Protein AF-A0AA96FNT0-F1 (afdb_monomer_lite)

pLDDT: mean 72.24, std 16.37, range [41.44, 94.25]

Sequence (68 aa):
MQRAAEIGARTDGRHNATAREILVELAGLVASGAVEIPIAAVYPLDRVADAFAELEQRHIRGKIAPAP

Radius of gyration: 14.96 Å; chains: 1; bounding box: 36×28×34 Å

Secondary structure (DSSP, 8-state):
-TTTGGGT-------STHHHHHHHHHHHHHHTTSS---EEEEEEGGGHHHHHHHHTTS---SEEEEE-

Structure (mmCIF, N/CA/C/O backbone):
data_AF-A0AA96FNT0-F1
#
_entry.id   AF-A0AA96FNT0-F1
#
loop_
_atom_site.group_PDB
_atom_site.id
_atom_site.type_symbol
_atom_site.label_atom_id
_atom_site.label_alt_id
_atom_site.label_comp_id
_atom_site.label_asym_id
_atom_site.label_entity_id
_atom_site.label_seq_id
_atom_site.pdbx_PDB_ins_code
_atom_site.Cartn_x
_atom_site.Cartn_y
_atom_site.Cartn_z
_atom_site.occupancy
_atom_site.B_iso_or_equiv
_atom_site.auth_seq_id
_atom_site.auth_comp_id
_atom_site.auth_asym_id
_atom_site.auth_atom_id
_atom_site.pdbx_PDB_model_num
ATOM 1 N N . MET A 1 1 ? 13.678 22.041 2.462 1.00 49.78 1 MET A N 1
ATOM 2 C CA . MET A 1 1 ? 14.095 21.749 1.071 1.00 49.78 1 MET A CA 1
ATOM 3 C C . MET A 1 1 ? 15.375 20.904 0.991 1.00 49.78 1 MET A C 1
ATOM 5 O O . MET A 1 1 ? 15.511 20.143 0.050 1.00 49.78 1 MET A O 1
ATOM 9 N N . GLN A 1 2 ? 16.293 20.974 1.966 1.00 42.03 2 GLN A N 1
ATOM 10 C CA . GLN A 1 2 ? 17.668 20.464 1.810 1.00 42.03 2 GLN A CA 1
ATOM 11 C C . GLN A 1 2 ? 17.863 18.935 1.933 1.00 42.03 2 GLN A C 1
ATOM 13 O O . GLN A 1 2 ? 18.826 18.419 1.389 1.00 42.03 2 GLN A O 1
ATOM 18 N N . ARG A 1 3 ? 16.941 18.186 2.562 1.00 41.44 3 ARG A N 1
ATOM 19 C CA . ARG A 1 3 ? 17.098 16.727 2.774 1.00 41.44 3 ARG A CA 1
ATOM 20 C C . ARG A 1 3 ? 16.652 15.838 1.609 1.00 41.44 3 ARG A C 1
ATOM 22 O O . ARG A 1 3 ? 16.996 14.670 1.600 1.00 41.44 3 ARG A O 1
ATOM 29 N N . ALA A 1 4 ? 15.872 16.342 0.651 1.00 47.53 4 ALA A N 1
ATOM 30 C CA . ALA A 1 4 ? 15.363 15.513 -0.452 1.00 47.53 4 ALA A CA 1
ATOM 31 C C . ALA A 1 4 ? 16.451 15.197 -1.498 1.00 47.53 4 ALA A C 1
ATOM 33 O O . ALA A 1 4 ? 16.474 14.107 -2.064 1.00 47.53 4 ALA A O 1
ATOM 34 N N . ALA A 1 5 ? 17.389 16.125 -1.706 1.00 46.72 5 ALA A N 1
ATOM 35 C CA . ALA A 1 5 ? 18.471 15.977 -2.676 1.00 46.72 5 ALA A CA 1
ATOM 36 C C . ALA A 1 5 ? 19.540 14.956 -2.241 1.00 46.72 5 ALA A C 1
ATOM 38 O O . ALA A 1 5 ? 20.113 14.280 -3.087 1.00 46.72 5 ALA A O 1
ATOM 39 N N . GLU A 1 6 ? 19.769 14.798 -0.933 1.00 42.59 6 GLU A N 1
ATOM 40 C CA . GLU A 1 6 ? 20.789 13.884 -0.385 1.00 42.59 6 GLU A CA 1
ATOM 41 C C . GLU A 1 6 ? 20.415 12.396 -0.523 1.00 42.59 6 GLU A C 1
ATOM 43 O O . GLU A 1 6 ? 21.282 11.532 -0.463 1.00 42.59 6 GLU A O 1
ATOM 48 N N . ILE A 1 7 ? 19.133 12.099 -0.755 1.00 54.38 7 ILE A N 1
ATOM 49 C CA . ILE A 1 7 ? 18.574 10.741 -0.903 1.00 54.38 7 ILE A CA 1
ATOM 50 C C . ILE A 1 7 ? 18.066 10.459 -2.326 1.00 54.38 7 ILE A C 1
ATOM 52 O O . ILE A 1 7 ? 17.408 9.450 -2.555 1.00 54.38 7 ILE A O 1
ATOM 56 N N . GLY A 1 8 ? 18.336 11.348 -3.292 1.00 47.19 8 GLY A N 1
ATOM 57 C CA . GLY A 1 8 ? 17.850 11.198 -4.672 1.00 47.19 8 GLY A CA 1
ATOM 58 C C . GLY A 1 8 ? 16.322 11.273 -4.804 1.00 47.19 8 GLY A C 1
ATOM 59 O O . GLY A 1 8 ? 15.762 10.855 -5.817 1.00 47.19 8 GLY A O 1
ATOM 60 N N . ALA A 1 9 ? 15.627 11.801 -3.791 1.00 52.62 9 ALA A N 1
ATOM 61 C CA . ALA A 1 9 ? 14.174 11.869 -3.776 1.00 52.62 9 ALA A CA 1
ATOM 62 C C . ALA A 1 9 ? 13.693 12.964 -4.740 1.00 52.62 9 ALA A C 1
ATOM 64 O O . ALA A 1 9 ? 13.831 14.160 -4.477 1.00 52.62 9 ALA A O 1
ATOM 65 N N . ARG A 1 10 ? 13.116 12.551 -5.872 1.00 56.09 10 ARG A N 1
ATOM 66 C CA . ARG A 1 10 ? 12.530 13.458 -6.868 1.00 56.09 10 ARG A CA 1
ATOM 67 C C . ARG A 1 10 ? 11.178 13.977 -6.366 1.00 56.09 10 ARG A C 1
ATOM 69 O O . ARG A 1 10 ? 10.302 13.187 -6.028 1.00 56.09 10 ARG A O 1
ATOM 76 N N . THR A 1 11 ? 10.998 15.298 -6.330 1.00 53.44 11 THR A N 1
ATOM 77 C CA . THR A 1 11 ? 9.776 15.959 -5.822 1.00 53.44 11 THR A CA 1
ATOM 78 C C . THR A 1 11 ? 8.891 16.559 -6.923 1.00 53.44 11 THR A C 1
ATOM 80 O O . THR A 1 11 ? 8.008 17.362 -6.626 1.00 53.44 11 THR A O 1
ATOM 83 N N . ASP A 1 12 ? 9.113 16.205 -8.192 1.00 56.22 12 ASP A N 1
ATOM 84 C CA . ASP A 1 12 ? 8.364 16.771 -9.319 1.00 56.22 12 ASP A CA 1
ATOM 85 C C . ASP A 1 12 ? 6.959 16.166 -9.432 1.00 56.22 12 ASP A C 1
ATOM 87 O O . ASP A 1 12 ? 6.719 15.168 -10.109 1.00 56.22 12 ASP A O 1
ATOM 91 N N . GLY A 1 13 ? 5.996 16.815 -8.779 1.00 49.06 13 GLY A N 1
ATOM 92 C CA . GLY A 1 13 ? 4.574 16.620 -9.038 1.00 49.06 13 GLY A CA 1
ATOM 93 C C . GLY A 1 13 ? 4.144 17.391 -10.284 1.00 49.06 13 GLY A C 1
ATOM 94 O O . GLY A 1 13 ? 3.659 18.517 -10.174 1.00 49.06 13 GLY A O 1
ATOM 95 N N . ARG A 1 14 ? 4.294 16.816 -11.484 1.00 46.56 14 ARG A N 1
ATOM 96 C CA . ARG A 1 14 ? 3.646 17.366 -12.688 1.00 46.56 14 ARG A CA 1
ATOM 97 C C . ARG A 1 14 ? 3.080 16.286 -13.603 1.00 46.56 14 ARG A C 1
ATOM 99 O O . ARG A 1 14 ? 3.751 15.335 -13.978 1.00 46.56 14 ARG A O 1
ATOM 106 N N . HIS A 1 15 ? 1.819 16.498 -13.967 1.00 52.53 15 HIS A N 1
ATOM 107 C CA . HIS A 1 15 ? 1.000 15.679 -14.850 1.00 52.53 15 HIS A CA 1
ATOM 108 C C . HIS A 1 15 ? 1.521 15.768 -16.296 1.00 52.53 15 HIS A C 1
ATOM 110 O O . HIS A 1 15 ? 1.169 16.701 -17.014 1.00 52.53 15 HIS A O 1
ATOM 116 N N . ASN A 1 16 ? 2.372 14.836 -16.727 1.00 50.16 16 ASN A N 1
ATOM 117 C CA . ASN A 1 16 ? 2.615 14.538 -18.144 1.00 50.16 16 ASN A CA 1
ATOM 118 C C . ASN A 1 16 ? 3.101 1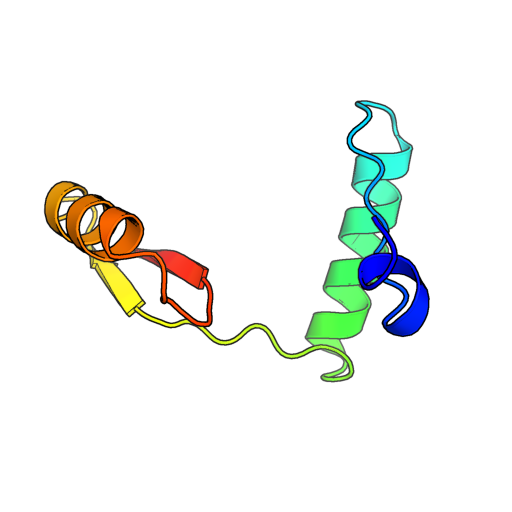3.076 -18.300 1.00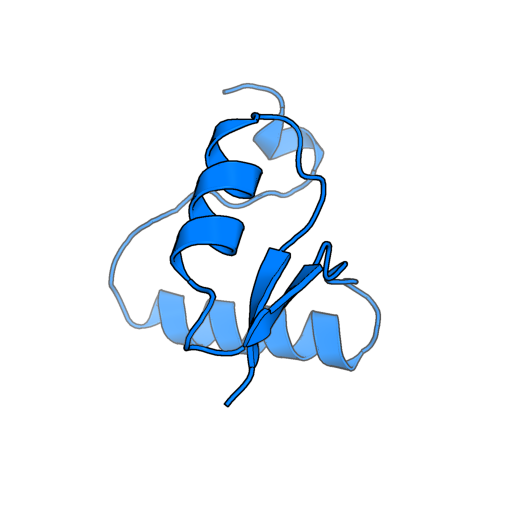 50.16 16 ASN A C 1
ATOM 120 O O . ASN A 1 16 ? 3.241 12.378 -17.298 1.00 50.16 16 ASN A O 1
ATOM 124 N N . ALA A 1 17 ? 3.307 12.599 -19.535 1.00 52.12 17 ALA A N 1
ATOM 125 C CA . ALA A 1 17 ? 3.801 11.255 -19.877 1.00 52.12 17 ALA A CA 1
ATOM 126 C C . ALA A 1 17 ? 4.994 10.751 -19.024 1.00 52.12 17 ALA A C 1
ATOM 128 O O . ALA A 1 17 ? 5.093 9.548 -18.775 1.00 52.12 17 ALA A O 1
ATOM 129 N N . THR A 1 18 ? 5.810 11.660 -18.479 1.00 59.38 18 THR A N 1
ATOM 130 C CA . THR A 1 18 ? 6.869 11.387 -17.498 1.00 59.38 18 THR A CA 1
ATOM 131 C C . THR A 1 18 ? 6.361 10.667 -16.254 1.00 59.38 18 THR A C 1
ATOM 133 O O . THR A 1 18 ? 7.070 9.827 -15.720 1.00 59.38 18 THR A O 1
ATOM 136 N N . ALA A 1 19 ? 5.128 10.914 -15.801 1.00 70.12 19 ALA A N 1
ATOM 137 C CA . ALA A 1 19 ? 4.558 10.235 -14.639 1.00 70.12 19 ALA A CA 1
ATOM 138 C C . ALA A 1 19 ? 4.414 8.722 -14.869 1.00 70.12 19 ALA A C 1
ATOM 140 O O . ALA A 1 19 ? 4.627 7.938 -13.947 1.00 70.12 19 ALA A O 1
ATOM 141 N N . ARG A 1 20 ? 4.097 8.296 -16.102 1.00 80.38 20 A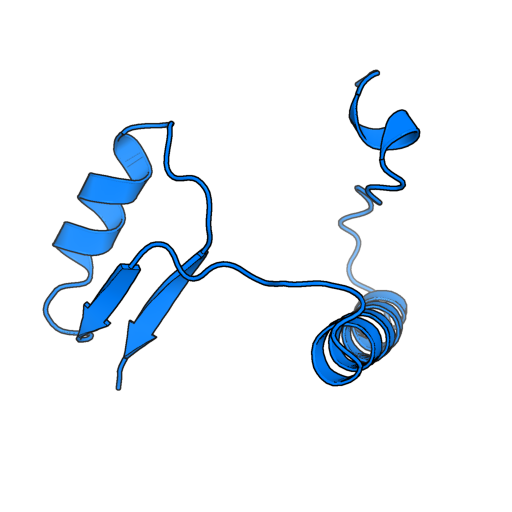RG A N 1
ATOM 142 C CA . ARG A 1 20 ? 4.015 6.871 -16.453 1.00 80.38 20 ARG A CA 1
ATOM 143 C C . ARG A 1 20 ? 5.401 6.248 -16.535 1.00 80.38 20 ARG A C 1
ATOM 145 O O . ARG A 1 20 ? 5.599 5.168 -15.996 1.00 80.38 20 ARG A O 1
ATOM 152 N N . GLU A 1 21 ? 6.336 6.908 -17.209 1.00 79.00 21 GLU A N 1
ATOM 153 C CA . GLU A 1 21 ? 7.710 6.415 -17.366 1.00 79.00 21 GLU A CA 1
ATOM 154 C C . GLU A 1 21 ? 8.407 6.286 -16.007 1.0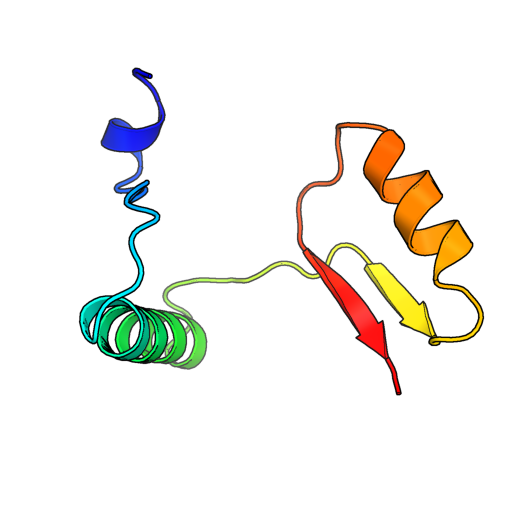0 79.00 21 GLU A C 1
ATOM 156 O O . GLU A 1 21 ? 8.967 5.237 -15.702 1.00 79.00 21 GLU A O 1
ATOM 161 N N . ILE A 1 22 ? 8.252 7.294 -15.144 1.00 83.75 22 ILE A N 1
ATOM 162 C CA . ILE A 1 22 ? 8.735 7.276 -13.759 1.00 83.75 22 ILE A CA 1
ATOM 163 C C . ILE A 1 22 ? 8.076 6.143 -12.964 1.00 83.75 22 ILE A C 1
ATOM 165 O O . ILE A 1 22 ? 8.752 5.454 -12.205 1.00 83.75 22 ILE A O 1
ATOM 169 N N . LEU A 1 23 ? 6.767 5.915 -13.130 1.00 84.94 23 LEU A N 1
ATOM 170 C CA . LEU A 1 23 ? 6.080 4.819 -12.443 1.00 84.94 23 LEU A CA 1
ATOM 171 C C . LEU A 1 23 ? 6.583 3.444 -12.905 1.00 84.94 23 LEU A C 1
ATOM 173 O O . LEU A 1 23 ? 6.722 2.546 -12.079 1.00 84.94 23 LEU A O 1
ATOM 177 N N . VAL A 1 24 ? 6.873 3.279 -14.199 1.00 91.12 24 VAL A N 1
ATOM 178 C CA . VAL A 1 24 ? 7.458 2.045 -14.748 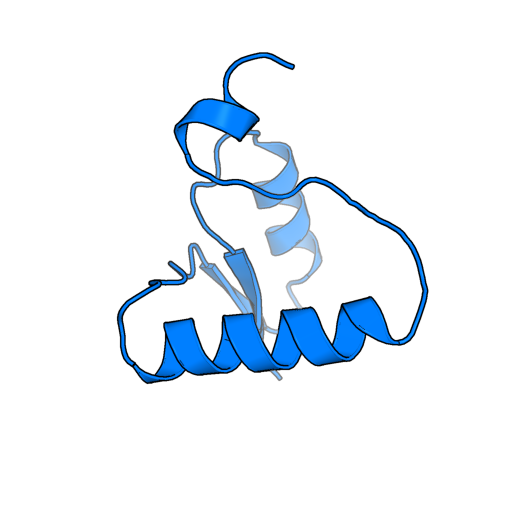1.00 91.12 24 VAL A CA 1
ATOM 179 C C . VAL A 1 24 ? 8.861 1.816 -14.187 1.00 91.12 24 VAL A C 1
ATOM 181 O O . VAL A 1 24 ? 9.169 0.702 -13.768 1.00 91.12 24 VAL A O 1
ATOM 184 N N . GLU A 1 25 ? 9.689 2.858 -14.125 1.00 89.00 25 GLU A N 1
ATOM 185 C CA . GLU A 1 25 ? 11.027 2.788 -13.530 1.00 89.00 25 GLU A CA 1
ATOM 186 C C . GLU A 1 25 ? 10.960 2.404 -12.043 1.00 89.00 25 GLU A C 1
ATOM 188 O O . GLU A 1 25 ? 11.606 1.446 -11.618 1.00 89.00 25 GLU A O 1
ATOM 193 N N . LEU A 1 26 ? 10.107 3.082 -11.266 1.00 87.94 26 LEU A N 1
ATOM 194 C CA . LEU A 1 26 ? 9.868 2.773 -9.853 1.00 87.94 26 LEU A CA 1
ATOM 195 C C . LEU A 1 26 ? 9.389 1.332 -9.661 1.00 87.94 26 LEU A C 1
ATOM 197 O O . LEU A 1 26 ? 9.903 0.631 -8.794 1.00 87.94 26 LEU A O 1
ATOM 201 N N . ALA A 1 27 ? 8.441 0.868 -10.478 1.00 89.88 27 ALA A N 1
ATOM 202 C CA . ALA A 1 27 ? 7.962 -0.509 -10.419 1.00 89.88 27 ALA A CA 1
ATOM 203 C C . ALA A 1 27 ? 9.085 -1.517 -10.708 1.00 89.88 27 ALA A C 1
ATOM 205 O O . ALA A 1 27 ? 9.166 -2.543 -10.035 1.00 89.88 27 ALA A O 1
ATOM 206 N N . GLY A 1 28 ? 9.980 -1.212 -11.654 1.00 91.62 28 GLY A N 1
ATOM 207 C CA . GLY A 1 28 ? 11.162 -2.026 -11.940 1.00 91.62 28 GLY A CA 1
ATOM 208 C C . GLY A 1 28 ? 12.130 -2.115 -10.757 1.00 91.62 28 GLY A C 1
ATOM 209 O O . GLY A 1 28 ? 12.623 -3.199 -10.453 1.00 91.62 28 GLY A O 1
ATOM 210 N N . LEU A 1 29 ? 12.358 -1.005 -10.049 1.00 91.69 29 LEU A N 1
ATOM 211 C CA . LEU A 1 29 ? 13.203 -0.972 -8.848 1.00 91.69 29 LEU A CA 1
ATOM 212 C C . LEU A 1 29 ? 12.593 -1.746 -7.672 1.00 91.69 29 LEU A C 1
ATOM 214 O O . LEU A 1 29 ? 13.316 -2.385 -6.911 1.00 91.69 29 LEU A O 1
ATOM 218 N N . VAL A 1 30 ? 11.266 -1.714 -7.533 1.00 90.75 30 VAL A N 1
ATOM 219 C CA . VAL A 1 30 ? 10.553 -2.519 -6.532 1.00 90.75 30 VAL A CA 1
ATOM 220 C C . VAL A 1 30 ? 10.622 -4.003 -6.888 1.00 90.75 30 VAL A C 1
ATOM 222 O O . VAL A 1 30 ? 10.929 -4.829 -6.035 1.00 90.75 30 VAL A O 1
ATOM 225 N N . ALA A 1 31 ? 10.395 -4.349 -8.158 1.00 92.00 31 ALA A N 1
ATOM 226 C CA . ALA A 1 31 ? 10.434 -5.731 -8.631 1.00 92.00 31 ALA A CA 1
ATOM 227 C C . ALA A 1 31 ? 11.831 -6.363 -8.522 1.00 92.00 31 ALA A C 1
ATOM 229 O O . ALA A 1 31 ? 11.938 -7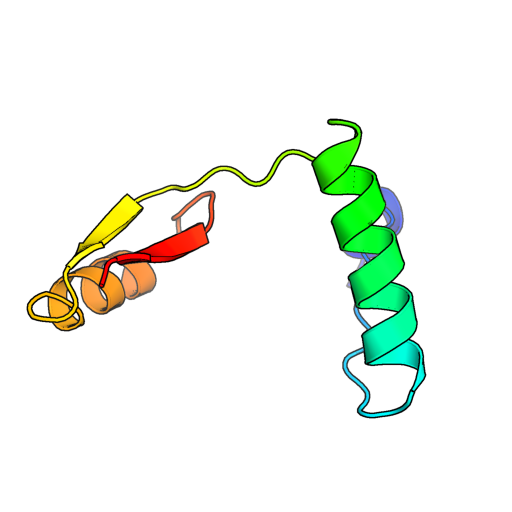.563 -8.279 1.00 92.00 31 ALA A O 1
ATOM 230 N N . SER A 1 32 ? 12.898 -5.574 -8.683 1.00 94.25 32 SER A N 1
ATOM 231 C CA . SER A 1 32 ? 14.279 -6.039 -8.503 1.00 94.25 32 SER A CA 1
ATOM 232 C C . SER A 1 32 ? 14.719 -6.121 -7.037 1.00 94.25 32 SER A C 1
ATOM 234 O O . SER A 1 32 ? 15.806 -6.628 -6.766 1.00 94.25 32 SER A O 1
ATOM 236 N N . GLY A 1 33 ? 13.911 -5.619 -6.096 1.00 90.75 33 GLY A N 1
ATOM 237 C CA . GLY A 1 33 ? 14.269 -5.512 -4.679 1.00 90.75 33 GLY A CA 1
ATOM 238 C C . GLY A 1 33 ? 15.257 -4.383 -4.365 1.00 90.75 33 GLY A C 1
ATOM 239 O O . GLY A 1 33 ? 15.689 -4.254 -3.225 1.00 90.75 33 GLY A O 1
ATOM 240 N N . ALA A 1 34 ? 15.612 -3.544 -5.345 1.00 89.06 34 ALA A N 1
ATOM 241 C CA . ALA A 1 34 ? 16.466 -2.377 -5.126 1.00 89.06 34 ALA A CA 1
ATOM 242 C C . ALA A 1 34 ? 15.762 -1.277 -4.308 1.00 89.06 34 ALA A C 1
ATOM 244 O O . ALA A 1 34 ? 16.424 -0.452 -3.679 1.00 89.06 34 ALA A O 1
ATOM 245 N N . VAL A 1 35 ? 14.424 -1.258 -4.320 1.00 87.56 35 VAL A N 1
ATOM 246 C CA . VAL A 1 35 ? 13.585 -0.373 -3.503 1.00 87.56 35 VAL A CA 1
ATOM 247 C C . VAL A 1 35 ? 12.541 -1.201 -2.760 1.00 87.56 35 VAL A C 1
ATOM 249 O O . VAL A 1 35 ? 11.678 -1.823 -3.373 1.00 87.56 35 VAL A O 1
ATOM 252 N N . GLU A 1 36 ? 12.567 -1.154 -1.431 1.00 87.12 36 GLU A N 1
ATOM 253 C CA . GLU A 1 36 ? 11.548 -1.783 -0.588 1.00 87.12 36 GLU A CA 1
ATOM 254 C C . GLU A 1 36 ? 10.444 -0.784 -0.217 1.00 87.12 36 GLU A C 1
ATOM 256 O O . GLU A 1 36 ? 10.713 0.350 0.188 1.00 87.12 36 GLU A O 1
ATOM 261 N N . ILE A 1 37 ? 9.182 -1.210 -0.328 1.00 83.06 37 ILE A N 1
ATOM 262 C CA . ILE A 1 37 ? 8.019 -0.430 0.111 1.00 83.06 37 ILE A CA 1
ATOM 263 C C . ILE A 1 37 ? 7.447 -1.088 1.371 1.00 83.06 37 ILE A C 1
ATOM 265 O O . ILE A 1 37 ? 6.655 -2.025 1.257 1.00 83.06 37 ILE A O 1
ATOM 269 N N . PRO A 1 38 ? 7.812 -0.620 2.578 1.00 83.50 38 PRO A N 1
ATOM 270 C CA . PRO A 1 38 ? 7.248 -1.162 3.804 1.00 83.50 38 PRO A CA 1
ATOM 271 C C . PRO A 1 38 ? 5.756 -0.820 3.898 1.00 83.50 38 PRO A C 1
ATOM 273 O O . PRO A 1 38 ? 5.356 0.350 3.840 1.00 83.50 38 PRO A O 1
ATOM 276 N N . ILE A 1 39 ? 4.931 -1.853 4.059 1.00 84.19 39 ILE A N 1
ATOM 277 C CA . ILE A 1 39 ? 3.506 -1.716 4.359 1.00 84.19 39 ILE A CA 1
ATOM 278 C C . ILE A 1 39 ? 3.371 -1.599 5.873 1.00 84.19 39 ILE A C 1
ATOM 280 O O . ILE A 1 39 ? 3.665 -2.547 6.596 1.00 84.19 39 ILE A O 1
ATOM 284 N N . ALA A 1 40 ? 2.970 -0.421 6.350 1.00 82.56 40 ALA A N 1
ATOM 285 C CA . ALA A 1 40 ? 2.829 -0.170 7.782 1.00 82.56 40 ALA A CA 1
ATOM 286 C C . ALA A 1 40 ? 1.586 -0.866 8.351 1.00 82.56 40 ALA A C 1
ATOM 288 O O . ALA A 1 40 ? 1.635 -1.412 9.448 1.00 82.56 40 ALA A O 1
ATOM 289 N N . ALA A 1 41 ? 0.494 -0.866 7.583 1.00 80.38 41 ALA A N 1
ATOM 290 C CA . ALA A 1 41 ? -0.761 -1.504 7.948 1.00 80.38 41 ALA A CA 1
ATOM 291 C C . ALA A 1 41 ? -1.632 -1.758 6.707 1.00 80.38 41 ALA A C 1
ATOM 293 O O . ALA A 1 41 ? -1.533 -1.054 5.695 1.00 80.38 41 ALA A O 1
ATOM 294 N N . VAL A 1 42 ? -2.507 -2.759 6.808 1.00 85.94 42 VAL A N 1
ATOM 295 C CA . VAL A 1 42 ? -3.529 -3.088 5.807 1.00 85.94 42 VAL A CA 1
ATOM 296 C C . VAL A 1 42 ? -4.886 -3.058 6.494 1.00 85.94 42 VAL A C 1
ATOM 298 O O . VAL A 1 42 ? -5.072 -3.700 7.529 1.00 85.94 42 VAL A O 1
ATOM 301 N N . TYR A 1 43 ? -5.828 -2.321 5.914 1.00 83.69 43 TYR A N 1
ATOM 302 C CA . TYR A 1 43 ? -7.185 -2.201 6.440 1.00 83.69 43 TYR A CA 1
ATOM 303 C C . TYR A 1 43 ? -8.199 -2.707 5.413 1.00 83.69 43 TYR A C 1
ATOM 305 O O . TYR A 1 43 ? -8.079 -2.351 4.238 1.00 83.69 43 TYR A O 1
ATOM 313 N N . PRO A 1 44 ? -9.198 -3.510 5.825 1.00 87.62 44 PRO A N 1
ATOM 314 C CA . PRO A 1 44 ? -10.348 -3.794 4.972 1.00 87.62 44 PRO A CA 1
ATOM 315 C C . PRO A 1 44 ? -11.129 -2.501 4.682 1.00 87.62 44 PRO A C 1
ATOM 317 O O . PRO A 1 44 ? -11.077 -1.546 5.465 1.00 87.62 44 PRO A O 1
ATOM 320 N N . LEU A 1 45 ? -11.832 -2.450 3.543 1.00 86.69 45 LEU A N 1
ATOM 321 C CA . LEU A 1 45 ? -12.528 -1.240 3.073 1.00 86.69 45 LEU A CA 1
ATOM 322 C C . LEU A 1 45 ? -13.583 -0.698 4.051 1.00 86.69 45 LEU A C 1
ATOM 324 O O . LEU A 1 45 ? -13.843 0.504 4.072 1.00 86.69 45 LEU A O 1
ATOM 328 N N . ASP A 1 46 ? -14.178 -1.550 4.880 1.00 89.25 46 ASP A N 1
ATOM 329 C CA . ASP A 1 46 ? -15.136 -1.154 5.917 1.00 89.25 46 ASP A CA 1
ATOM 330 C C . ASP A 1 46 ? -14.481 -0.434 7.112 1.00 89.25 46 ASP A C 1
ATOM 332 O O . ASP A 1 46 ? -15.166 0.248 7.873 1.00 89.25 46 ASP A O 1
ATOM 336 N N . ARG A 1 47 ? -13.149 -0.505 7.239 1.00 87.75 47 ARG A N 1
ATOM 337 C CA . ARG A 1 47 ? -12.352 0.155 8.286 1.00 87.75 47 ARG A CA 1
ATOM 338 C C . ARG A 1 47 ? -11.469 1.288 7.764 1.00 87.75 47 ARG A C 1
ATOM 340 O O . ARG A 1 47 ? -10.422 1.590 8.335 1.00 87.75 47 ARG A O 1
ATOM 347 N N . VAL A 1 48 ? -11.882 1.956 6.689 1.00 85.56 48 VAL A N 1
ATOM 348 C CA . VAL A 1 48 ? -11.157 3.122 6.148 1.00 85.56 48 VAL A CA 1
ATOM 349 C C . VAL A 1 48 ? -11.019 4.245 7.186 1.00 85.56 48 VAL A C 1
ATOM 351 O O . VAL A 1 48 ? -9.993 4.919 7.213 1.00 85.56 48 VAL A O 1
ATOM 354 N N . ALA A 1 49 ? -11.994 4.428 8.082 1.00 86.25 49 ALA A N 1
ATOM 355 C CA . ALA A 1 49 ? -11.896 5.423 9.154 1.00 86.25 49 ALA A CA 1
ATOM 356 C C . ALA A 1 49 ? -10.701 5.164 10.095 1.00 86.25 49 ALA A C 1
ATOM 358 O O . ALA A 1 49 ? -9.980 6.103 10.428 1.00 86.25 49 ALA A O 1
ATOM 359 N N . ASP A 1 50 ? -10.439 3.901 10.445 1.00 84.69 50 ASP A N 1
ATOM 360 C CA . ASP A 1 50 ? -9.302 3.509 11.289 1.00 84.69 50 ASP A CA 1
ATOM 361 C C . ASP A 1 50 ? -7.966 3.805 10.588 1.00 84.69 50 ASP A C 1
ATOM 363 O O . ASP A 1 50 ? -7.036 4.331 11.200 1.00 84.69 50 ASP A O 1
ATOM 367 N N . ALA A 1 51 ? -7.899 3.553 9.275 1.00 83.31 51 ALA A N 1
ATOM 368 C CA . ALA A 1 51 ? -6.742 3.889 8.447 1.00 83.31 51 ALA A CA 1
ATOM 369 C C . ALA A 1 51 ? -6.437 5.400 8.447 1.00 83.31 51 ALA A C 1
ATOM 371 O O . ALA A 1 51 ? -5.273 5.802 8.512 1.00 83.31 51 ALA A O 1
ATOM 372 N N . PHE A 1 52 ? -7.468 6.251 8.394 1.00 80.19 52 PHE A N 1
ATOM 373 C CA . PHE A 1 52 ? -7.298 7.705 8.481 1.00 80.19 52 PHE A CA 1
ATOM 374 C C . PHE A 1 52 ? -6.903 8.164 9.890 1.00 80.19 52 PHE A C 1
ATOM 376 O O . PHE A 1 52 ? -6.023 9.013 10.021 1.00 80.19 52 PHE A O 1
ATOM 383 N N . ALA A 1 53 ? -7.479 7.572 10.938 1.00 84.75 53 ALA A N 1
ATOM 384 C CA . ALA A 1 53 ? -7.119 7.888 12.319 1.00 84.75 53 ALA A CA 1
ATOM 385 C C . ALA A 1 53 ? -5.645 7.561 12.628 1.00 84.75 53 ALA A C 1
ATOM 387 O O . ALA A 1 53 ? -4.985 8.287 13.371 1.00 84.75 53 ALA A O 1
ATOM 388 N N . GLU A 1 54 ? -5.096 6.495 12.039 1.00 80.12 54 GLU A N 1
ATOM 389 C CA . GLU A 1 54 ? -3.667 6.178 12.138 1.00 80.12 54 GLU A CA 1
ATOM 390 C C . GLU A 1 54 ? -2.798 7.169 11.338 1.00 80.12 54 GLU A C 1
ATOM 392 O O . GLU A 1 54 ? -1.730 7.579 11.803 1.00 80.12 54 GLU A O 1
ATOM 397 N N . LEU A 1 55 ? -3.273 7.634 10.175 1.00 77.50 55 LEU A N 1
ATOM 398 C CA . LEU A 1 55 ? -2.594 8.650 9.355 1.00 77.50 55 LEU A CA 1
ATOM 399 C C . LEU A 1 55 ? -2.412 9.986 10.082 1.00 77.50 55 LEU A C 1
ATOM 401 O O . LEU A 1 55 ? -1.365 10.630 9.958 1.00 77.50 55 LEU A O 1
ATOM 405 N N . GLU A 1 56 ? -3.399 10.389 10.875 1.00 77.31 56 GLU A N 1
ATOM 406 C CA . GLU A 1 56 ? -3.377 11.642 11.631 1.00 77.31 56 GLU A CA 1
ATOM 407 C C . GLU A 1 56 ? -2.317 11.666 12.747 1.00 77.31 56 GLU A C 1
ATOM 409 O O . GLU A 1 56 ? -1.892 12.744 13.171 1.00 77.31 56 GLU A O 1
ATOM 414 N N . GLN A 1 57 ? -1.783 10.508 13.158 1.00 75.50 57 GLN A N 1
ATOM 415 C CA . GLN A 1 57 ? -0.783 10.394 14.232 1.00 75.50 57 GLN A CA 1
ATOM 416 C C . GLN A 1 57 ? 0.649 10.799 13.811 1.00 75.50 57 GLN A C 1
ATOM 418 O O . GLN A 1 57 ? 1.595 10.648 14.585 1.00 75.50 57 GLN A O 1
ATOM 423 N N . ARG A 1 58 ? 0.832 11.362 12.603 1.00 58.97 58 ARG A N 1
ATOM 424 C CA . ARG A 1 58 ? 2.053 12.032 12.085 1.00 58.97 58 ARG A CA 1
ATOM 425 C C . ARG A 1 58 ? 3.377 11.238 12.087 1.00 58.97 58 ARG A C 1
ATOM 427 O O . ARG A 1 58 ? 4.386 11.795 11.658 1.00 58.97 58 ARG A O 1
ATOM 434 N N . HIS A 1 59 ? 3.407 9.959 12.467 1.00 64.62 59 HIS A N 1
ATOM 435 C CA . HIS A 1 59 ? 4.650 9.167 12.546 1.00 64.62 59 HIS A CA 1
ATOM 436 C C . HIS A 1 59 ? 4.612 7.786 11.879 1.00 64.62 59 HIS A C 1
ATOM 438 O O . HIS A 1 59 ? 5.531 6.992 12.095 1.00 64.62 59 HIS A O 1
ATOM 444 N N . ILE A 1 60 ? 3.620 7.481 11.038 1.00 57.41 60 ILE A N 1
ATOM 445 C CA . ILE A 1 60 ? 3.647 6.201 10.324 1.00 57.41 60 ILE A CA 1
ATOM 446 C C . ILE A 1 60 ? 4.843 6.158 9.367 1.00 57.41 60 ILE A C 1
ATOM 448 O O . ILE A 1 60 ? 4.972 6.972 8.451 1.00 57.41 60 ILE A O 1
ATOM 452 N N . ARG A 1 61 ? 5.732 5.188 9.581 1.00 58.91 61 ARG A N 1
ATOM 453 C CA . ARG A 1 61 ? 6.817 4.857 8.656 1.00 58.91 61 ARG A CA 1
ATOM 454 C C . ARG A 1 61 ? 6.349 3.727 7.744 1.00 58.91 61 ARG A C 1
ATOM 456 O O . ARG A 1 61 ? 6.531 2.562 8.069 1.00 58.91 61 ARG A O 1
ATOM 463 N N . GLY A 1 62 ? 5.742 4.078 6.613 1.00 63.25 62 GLY A N 1
ATOM 464 C CA . GLY A 1 62 ? 5.335 3.116 5.584 1.00 63.25 62 GLY A CA 1
ATOM 465 C C . GLY A 1 62 ? 4.122 3.576 4.781 1.00 63.25 62 GLY A C 1
ATOM 466 O O . GLY A 1 62 ? 3.744 4.748 4.818 1.00 63.25 62 GLY A O 1
ATOM 467 N N . LYS A 1 63 ? 3.532 2.656 4.017 1.00 72.44 63 LYS A N 1
ATOM 468 C CA . LYS A 1 63 ? 2.281 2.876 3.277 1.00 72.44 63 LYS A CA 1
ATOM 469 C C . LYS A 1 63 ? 1.115 2.182 3.978 1.00 72.44 63 LYS A C 1
ATOM 471 O O . LYS A 1 63 ? 1.275 1.060 4.452 1.00 72.44 63 LYS A O 1
ATOM 476 N N . ILE A 1 64 ? -0.040 2.848 4.010 1.00 73.69 64 ILE A N 1
ATOM 477 C CA . ILE A 1 64 ? -1.323 2.217 4.330 1.00 73.69 64 ILE A CA 1
ATOM 478 C C . ILE A 1 64 ? -1.979 1.823 3.009 1.00 73.69 64 ILE A C 1
ATOM 480 O O . ILE A 1 64 ? -2.084 2.656 2.106 1.00 73.69 64 ILE A O 1
ATOM 484 N N . ALA A 1 65 ? -2.400 0.566 2.899 1.00 69.12 65 ALA A N 1
ATOM 485 C CA . ALA A 1 65 ? -3.083 0.050 1.720 1.00 69.12 65 ALA A CA 1
ATOM 486 C C . ALA A 1 65 ? -4.487 -0.465 2.086 1.00 69.12 65 ALA A C 1
ATOM 488 O O . ALA A 1 65 ? -4.632 -1.151 3.104 1.00 69.12 65 ALA A O 1
ATOM 489 N N . PRO A 1 66 ? -5.516 -0.165 1.272 1.00 54.75 66 PRO A N 1
ATOM 490 C CA . PRO A 1 66 ? -6.805 -0.829 1.390 1.00 54.75 66 PRO A CA 1
ATOM 491 C C . PRO A 1 66 ? -6.699 -2.270 0.873 1.00 54.75 66 PRO A C 1
ATOM 493 O O . PRO A 1 66 ? -6.107 -2.514 -0.182 1.00 54.75 66 PRO A O 1
ATOM 496 N N . ALA A 1 67 ? -7.279 -3.217 1.605 1.00 62.03 67 ALA A N 1
ATOM 497 C CA . ALA A 1 67 ? -7.547 -4.569 1.120 1.00 62.03 67 ALA A CA 1
ATOM 498 C C . ALA A 1 67 ? -8.983 -4.653 0.567 1.00 62.03 67 ALA A C 1
ATOM 500 O O . ALA A 1 67 ? -9.847 -3.964 1.111 1.00 62.03 67 ALA A O 1
ATOM 501 N N . PRO A 1 68 ? -9.227 -5.449 -0.494 1.00 56.84 68 PRO A N 1
ATOM 502 C CA . PRO A 1 68 ? -10.554 -5.628 -1.086 1.00 56.84 68 PRO A CA 1
ATOM 503 C C . PRO A 1 68 ? -11.575 -6.230 -0.116 1.00 56.84 68 PRO A C 1
ATOM 505 O O . PRO A 1 68 ? -11.165 -6.998 0.785 1.00 56.84 68 PRO A O 1
#

Foldseek 3Di:
DPPCVVVVNDPDPDDDPVVVVVVVVVVVCCVVVVDDADAQDEDEPVVVVVVVVVVVVVDRDGDYYYDD